Protein AF-A0A2S0JQC7-F1 (afdb_monomer)

Sequence (162 aa):
MQDKDDIQFTLERKSYSVVIWIQVSLSISFITLLIGFLLVRDSYASIAFYAAVLFIVSIIALGLSMSLMRFTHPEFKLPNPTSPTYQQELFDSFDDGEKYMMLKSLYKLYFLIIGALVLLAFGLMYYSAFTGNSQLNSIIGIGTILLFVQTYYSISLKPKRI

Nearest PDB structures (foldseek):
  7jh6-assembly4_D  TM=3.737E-01  e=5.908E+00  synthetic construct
  6h2f-assembly1_J  TM=3.698E-01  e=7.904E+00  Aeromonas hydrophila subsp. hydrophila AL09-71
  7a0g-assembly1_FFF  TM=2.338E-01  e=4.635E+00  Serratia marcescens
  7a0g-assembly1_III  TM=2.180E-01  e=4.007E+00  Serratia marcescens
  6grj-assembly1_B  TM=2.546E-01  e=7.173E+00  Aeromonas hydrophila

Structure (mmCIF, N/CA/C/O backbone):
data_AF-A0A2S0JQC7-F1
#
_entry.id   AF-A0A2S0JQC7-F1
#
loop_
_atom_site.group_PDB
_atom_site.id
_atom_site.type_symbol
_atom_site.label_atom_id
_atom_site.label_alt_id
_atom_site.label_comp_id
_atom_site.label_asym_id
_atom_site.label_entity_id
_atom_site.label_seq_id
_atom_site.pdbx_PDB_ins_code
_atom_site.Cartn_x
_atom_site.Cartn_y
_atom_site.Cartn_z
_atom_site.occupancy
_atom_site.B_iso_or_equiv
_atom_site.auth_seq_id
_atom_site.auth_comp_id
_atom_site.auth_asym_id
_atom_site.auth_atom_id
_atom_site.pdbx_PDB_model_num
ATOM 1 N N . MET A 1 1 ? 25.941 -19.199 -21.559 1.00 50.03 1 MET A N 1
ATOM 2 C CA . MET A 1 1 ? 24.815 -18.287 -21.859 1.00 50.03 1 MET A CA 1
ATOM 3 C C . MET A 1 1 ? 23.646 -18.606 -20.938 1.00 50.03 1 MET A C 1
ATOM 5 O O . MET A 1 1 ? 23.322 -17.746 -20.143 1.00 50.03 1 MET A O 1
ATOM 9 N N . GLN A 1 2 ? 23.194 -19.863 -20.879 1.00 56.69 2 GLN A N 1
ATOM 10 C CA . GLN A 1 2 ? 22.108 -20.333 -19.998 1.00 56.69 2 GLN A CA 1
ATOM 11 C C . GLN A 1 2 ? 22.241 -19.965 -18.498 1.00 56.69 2 GLN A C 1
ATOM 13 O O . GLN A 1 2 ? 21.281 -19.496 -17.906 1.00 56.69 2 GLN A O 1
ATOM 18 N N . ASP A 1 3 ? 23.443 -20.052 -17.909 1.00 61.97 3 ASP A N 1
ATOM 19 C CA . ASP A 1 3 ? 23.666 -19.673 -16.497 1.00 61.97 3 ASP A CA 1
ATOM 20 C C . ASP A 1 3 ? 23.476 -18.172 -16.203 1.00 61.97 3 ASP A C 1
ATOM 22 O O . ASP A 1 3 ? 23.058 -17.801 -15.109 1.00 61.97 3 ASP A O 1
ATOM 26 N N . LYS A 1 4 ? 23.797 -17.279 -17.153 1.00 60.72 4 LYS A N 1
ATOM 27 C CA . LYS A 1 4 ? 23.678 -15.825 -16.930 1.00 60.72 4 LYS A CA 1
ATOM 28 C C . LYS A 1 4 ? 22.220 -15.378 -16.984 1.00 60.72 4 LYS A C 1
ATOM 30 O O . LYS A 1 4 ? 21.810 -14.583 -16.142 1.00 60.72 4 LYS A O 1
ATOM 35 N N . ASP A 1 5 ? 21.458 -15.952 -17.907 1.00 62.75 5 ASP A N 1
ATOM 36 C CA . ASP A 1 5 ? 20.031 -15.675 -18.077 1.00 62.75 5 ASP A CA 1
ATOM 37 C C . ASP A 1 5 ? 19.232 -16.192 -16.866 1.00 62.75 5 ASP A C 1
ATOM 39 O O . ASP A 1 5 ? 18.343 -15.510 -16.354 1.00 62.75 5 ASP A O 1
ATOM 43 N N . ASP A 1 6 ? 19.613 -17.353 -16.317 1.00 67.81 6 ASP A N 1
ATOM 44 C CA . ASP A 1 6 ? 19.016 -17.892 -15.091 1.00 67.81 6 ASP A CA 1
ATOM 45 C C . ASP A 1 6 ? 19.338 -17.041 -13.850 1.00 67.81 6 ASP A C 1
ATOM 47 O O . ASP A 1 6 ? 18.463 -16.795 -13.009 1.00 67.81 6 ASP A O 1
ATOM 51 N N . ILE A 1 7 ? 20.573 -16.544 -13.730 1.00 69.88 7 ILE A N 1
ATOM 52 C CA . ILE A 1 7 ? 20.957 -15.637 -12.639 1.00 69.88 7 ILE A CA 1
ATOM 53 C C . ILE A 1 7 ? 20.173 -14.323 -12.738 1.00 69.88 7 ILE A C 1
ATOM 55 O O . ILE A 1 7 ? 19.602 -13.895 -11.732 1.00 69.88 7 ILE A O 1
ATOM 59 N N . GLN A 1 8 ? 20.076 -13.723 -13.926 1.00 67.50 8 GLN A N 1
ATOM 60 C CA . GLN A 1 8 ? 19.320 -12.488 -14.154 1.00 67.50 8 GLN A CA 1
ATOM 61 C C . GLN A 1 8 ? 17.833 -12.667 -13.805 1.00 67.50 8 GLN A C 1
ATOM 63 O O . GLN A 1 8 ? 17.296 -11.920 -12.982 1.00 67.50 8 GLN A O 1
ATOM 68 N N . PHE A 1 9 ? 17.216 -13.756 -14.267 1.00 67.00 9 PHE A N 1
ATOM 69 C CA . PHE A 1 9 ? 15.830 -14.097 -13.943 1.00 67.00 9 PHE A CA 1
ATOM 70 C C . PHE A 1 9 ? 15.586 -14.255 -12.429 1.00 67.00 9 PHE A C 1
ATOM 72 O O . PHE A 1 9 ? 14.574 -13.798 -11.882 1.00 67.00 9 PHE A O 1
ATOM 79 N N . THR A 1 10 ? 16.503 -14.907 -11.703 1.00 70.94 10 THR A N 1
ATOM 80 C CA . THR A 1 10 ? 16.361 -15.049 -10.242 1.00 70.94 10 THR A CA 1
ATOM 81 C C . THR A 1 10 ? 16.534 -13.725 -9.501 1.00 70.94 10 THR A C 1
ATOM 83 O O . THR A 1 10 ? 15.875 -13.516 -8.473 1.00 70.94 10 THR A O 1
ATOM 86 N N . LEU A 1 11 ? 17.378 -12.831 -10.017 1.00 69.94 11 LEU A N 1
ATOM 87 C CA . LEU A 1 11 ? 17.631 -11.515 -9.445 1.00 69.94 11 LEU A CA 1
ATOM 88 C C . LEU A 1 11 ? 16.414 -10.598 -9.619 1.00 69.94 11 LEU A C 1
ATOM 90 O O . LEU A 1 11 ? 15.936 -10.035 -8.634 1.00 69.94 11 LEU A O 1
ATOM 94 N N . GLU A 1 12 ? 15.830 -10.552 -10.816 1.00 69.06 12 GLU A N 1
ATOM 95 C CA . GLU A 1 12 ? 14.576 -9.840 -11.096 1.00 69.06 12 GLU A CA 1
ATOM 96 C C . GLU A 1 12 ? 13.443 -10.341 -10.200 1.00 69.06 12 GLU A C 1
ATOM 98 O O . GLU A 1 12 ? 12.767 -9.568 -9.513 1.00 69.06 12 GLU A O 1
ATOM 103 N N . ARG A 1 13 ? 13.276 -11.666 -10.113 1.00 72.25 13 ARG A N 1
ATOM 104 C CA . ARG A 1 13 ? 12.250 -12.284 -9.267 1.00 72.25 13 ARG A CA 1
ATOM 105 C C . ARG A 1 13 ? 12.420 -11.910 -7.791 1.00 72.25 13 ARG A C 1
ATOM 107 O O . ARG A 1 13 ? 11.412 -11.753 -7.086 1.00 72.25 13 ARG A O 1
ATOM 114 N N . LYS A 1 14 ? 13.660 -11.788 -7.305 1.00 73.44 14 LYS A N 1
ATOM 115 C CA . LYS A 1 14 ? 13.961 -11.322 -5.943 1.00 73.44 14 LYS A CA 1
ATOM 116 C C . LYS A 1 14 ? 13.652 -9.836 -5.783 1.00 73.44 14 LYS A C 1
ATOM 118 O O . LYS A 1 14 ? 12.959 -9.510 -4.823 1.00 73.44 14 LYS A O 1
ATOM 123 N N . SER A 1 15 ? 14.047 -8.978 -6.722 1.00 72.75 15 SER A N 1
ATOM 124 C CA . SER A 1 15 ? 13.725 -7.542 -6.700 1.00 72.75 15 SER A CA 1
ATOM 125 C C . SER A 1 15 ? 12.218 -7.293 -6.639 1.00 72.75 15 SER A C 1
ATOM 127 O O . SER A 1 15 ? 11.749 -6.611 -5.729 1.00 72.75 15 SER A O 1
ATOM 129 N N . TYR A 1 16 ? 11.431 -7.951 -7.498 1.00 72.75 16 TYR A N 1
ATOM 130 C CA . TYR A 1 16 ? 9.966 -7.878 -7.435 1.00 72.75 16 TYR A CA 1
ATOM 131 C C . TYR A 1 16 ? 9.409 -8.386 -6.096 1.00 72.75 16 TYR A C 1
ATOM 133 O O . TYR A 1 16 ? 8.448 -7.832 -5.570 1.00 72.75 16 TYR A O 1
ATOM 141 N N . SER A 1 17 ? 10.021 -9.416 -5.500 1.00 75.38 17 SER A N 1
ATOM 142 C CA . SER A 1 17 ? 9.601 -9.911 -4.180 1.00 75.38 17 SER A CA 1
ATOM 143 C C . SER A 1 17 ? 9.888 -8.906 -3.066 1.00 75.38 17 SER A C 1
ATOM 145 O O . SER A 1 17 ? 9.047 -8.732 -2.191 1.00 75.38 17 SER A O 1
ATOM 147 N N . VAL A 1 18 ? 11.037 -8.227 -3.100 1.00 78.56 18 VAL A N 1
ATOM 148 C CA . VAL A 1 18 ? 11.379 -7.164 -2.142 1.00 78.56 18 VAL A CA 1
ATOM 149 C C . VAL A 1 18 ? 10.375 -6.016 -2.241 1.00 78.56 18 VAL A C 1
ATOM 151 O O . VAL A 1 18 ? 9.860 -5.578 -1.215 1.00 78.56 18 VAL A O 1
ATOM 154 N N . VAL A 1 19 ? 10.020 -5.594 -3.458 1.00 79.25 19 VAL A N 1
ATOM 155 C CA . VAL A 1 19 ? 8.997 -4.559 -3.679 1.00 79.25 19 VAL A CA 1
ATOM 156 C C . VAL A 1 19 ? 7.641 -4.984 -3.104 1.00 79.25 19 VAL A C 1
ATOM 158 O O . VAL A 1 19 ? 7.010 -4.191 -2.410 1.00 79.25 19 VAL A O 1
ATOM 161 N N . ILE A 1 20 ? 7.219 -6.241 -3.305 1.00 78.50 20 ILE A N 1
ATOM 162 C CA . ILE A 1 20 ? 5.983 -6.779 -2.701 1.00 78.50 20 ILE A CA 1
ATOM 163 C C . ILE A 1 20 ? 6.020 -6.647 -1.172 1.00 78.50 20 ILE A C 1
ATOM 165 O O . ILE A 1 20 ? 5.068 -6.145 -0.579 1.00 78.50 20 ILE A O 1
ATOM 169 N N . TRP A 1 21 ? 7.109 -7.070 -0.525 1.00 80.19 21 TRP A N 1
ATOM 170 C CA . TRP A 1 21 ? 7.226 -7.005 0.935 1.00 80.19 21 TRP A CA 1
ATOM 171 C C . TRP A 1 21 ? 7.237 -5.569 1.468 1.00 80.19 21 TRP A C 1
ATOM 173 O O . TRP A 1 21 ? 6.620 -5.304 2.499 1.00 80.19 21 TRP A O 1
ATOM 183 N N . ILE A 1 22 ? 7.871 -4.636 0.752 1.00 82.06 22 ILE A N 1
ATOM 184 C CA . ILE A 1 22 ? 7.852 -3.207 1.097 1.00 82.06 22 ILE A CA 1
ATOM 185 C C . ILE A 1 22 ? 6.424 -2.649 1.005 1.00 82.06 22 IL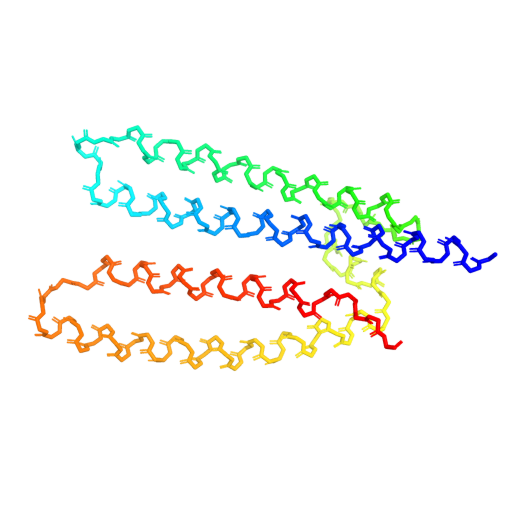E A C 1
ATOM 187 O O . ILE A 1 22 ? 5.978 -1.973 1.929 1.00 82.06 22 ILE A O 1
ATOM 191 N N . GLN A 1 23 ? 5.682 -2.976 -0.056 1.00 78.38 23 GLN A N 1
ATOM 192 C CA . GLN A 1 23 ? 4.292 -2.535 -0.245 1.00 78.38 23 GLN A CA 1
ATOM 193 C C . GLN A 1 23 ? 3.347 -3.107 0.827 1.00 78.38 23 GLN A C 1
ATOM 195 O O . GLN A 1 23 ? 2.504 -2.398 1.386 1.00 78.38 23 GLN A O 1
ATOM 200 N N . VAL A 1 24 ? 3.525 -4.381 1.188 1.00 83.31 24 VAL A N 1
ATOM 201 C CA . VAL A 1 24 ? 2.786 -5.011 2.294 1.00 83.31 24 VAL A CA 1
ATOM 202 C C . VAL A 1 24 ? 3.113 -4.325 3.624 1.00 83.31 24 VAL A C 1
ATOM 204 O O . VAL A 1 24 ? 2.196 -3.971 4.364 1.00 83.31 24 VAL A O 1
ATOM 207 N N . SER A 1 25 ? 4.396 -4.074 3.907 1.00 84.06 25 SE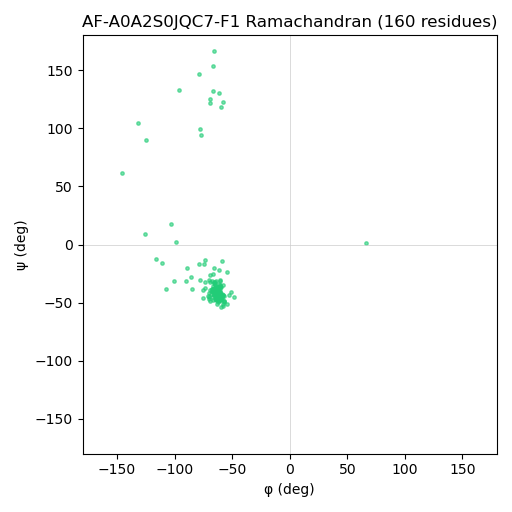R A N 1
ATOM 208 C CA . SER A 1 25 ? 4.836 -3.343 5.105 1.00 84.06 25 SER A CA 1
ATOM 209 C C . SER A 1 25 ? 4.225 -1.942 5.176 1.00 84.06 25 SER A C 1
ATOM 211 O O . SER A 1 25 ? 3.722 -1.539 6.227 1.00 84.06 25 SER A O 1
ATOM 213 N N . LEU A 1 26 ? 4.200 -1.221 4.051 1.00 84.50 26 LEU A N 1
ATOM 214 C CA . LEU A 1 26 ? 3.604 0.109 3.943 1.00 84.50 26 LEU A CA 1
ATOM 215 C C . LEU A 1 26 ? 2.103 0.065 4.254 1.00 84.50 26 LEU A C 1
ATOM 217 O O . LEU A 1 26 ? 1.621 0.846 5.075 1.00 84.50 26 LEU A O 1
ATOM 221 N N . SER A 1 27 ? 1.384 -0.887 3.656 1.00 82.50 27 SER A N 1
ATOM 222 C CA . SER A 1 27 ? -0.053 -1.086 3.872 1.00 82.50 27 SER A CA 1
ATOM 223 C C . SER A 1 27 ? -0.377 -1.400 5.335 1.00 82.50 27 SER A C 1
ATOM 225 O O . SER A 1 27 ? -1.252 -0.770 5.927 1.00 82.50 27 SER A O 1
ATOM 227 N N . ILE A 1 28 ? 0.355 -2.334 5.949 1.00 84.50 28 ILE A N 1
ATOM 228 C CA . ILE A 1 28 ? 0.149 -2.725 7.351 1.00 84.50 28 ILE A CA 1
ATOM 229 C C . ILE A 1 28 ? 0.476 -1.562 8.293 1.00 84.50 28 ILE A C 1
ATOM 231 O O . ILE A 1 28 ? -0.296 -1.287 9.214 1.00 84.50 28 ILE A O 1
ATOM 235 N N . SER A 1 29 ? 1.581 -0.852 8.053 1.00 85.12 29 SER A N 1
ATOM 236 C CA . SER A 1 29 ? 1.988 0.298 8.873 1.00 85.12 29 SER A CA 1
ATOM 237 C C . SER A 1 29 ? 0.956 1.423 8.808 1.00 85.12 29 SER A C 1
ATOM 239 O O . SER A 1 29 ? 0.607 1.997 9.837 1.00 85.12 29 SER A O 1
ATOM 241 N N . PHE A 1 30 ? 0.399 1.684 7.623 1.00 82.81 30 PHE A N 1
ATOM 242 C CA . PHE A 1 30 ? -0.654 2.679 7.430 1.00 82.81 30 PHE A CA 1
ATOM 243 C C . PHE A 1 30 ? -1.938 2.325 8.191 1.00 82.81 30 PHE A C 1
ATOM 245 O O . PHE A 1 30 ? -2.474 3.150 8.929 1.00 82.81 30 PHE A O 1
ATOM 252 N N . ILE A 1 31 ? -2.406 1.080 8.076 1.00 84.38 31 ILE A N 1
ATOM 253 C CA . ILE A 1 31 ? -3.603 0.608 8.791 1.00 84.38 31 ILE A CA 1
ATOM 254 C C . ILE A 1 31 ? -3.382 0.662 10.304 1.00 84.38 31 ILE A C 1
ATOM 256 O O . ILE A 1 31 ? -4.242 1.142 11.041 1.00 84.38 31 ILE A O 1
ATOM 260 N N . THR A 1 32 ? -2.213 0.215 10.765 1.00 84.31 32 THR A N 1
ATOM 261 C CA . THR A 1 32 ? -1.843 0.223 12.187 1.00 84.31 32 THR A CA 1
ATOM 262 C C . THR A 1 32 ? -1.789 1.646 12.736 1.00 84.31 32 THR A C 1
ATOM 264 O O . THR A 1 32 ? -2.225 1.877 13.861 1.00 84.31 32 THR A O 1
ATOM 267 N N . LEU A 1 33 ? -1.329 2.618 11.943 1.00 84.75 33 LEU A N 1
ATOM 268 C CA . LEU A 1 33 ? -1.350 4.031 12.313 1.00 84.75 33 LEU A CA 1
ATOM 269 C C . LEU A 1 33 ? -2.782 4.555 12.471 1.00 84.75 33 LEU A C 1
ATOM 271 O O . LEU A 1 33 ? -3.086 5.179 13.485 1.00 84.75 33 LEU A O 1
ATOM 275 N N . LEU A 1 34 ? -3.668 4.269 11.512 1.00 81.69 34 LEU A N 1
ATOM 276 C CA . LEU A 1 34 ? -5.066 4.711 11.568 1.00 81.69 34 LEU A CA 1
ATOM 277 C C . LEU A 1 34 ? -5.813 4.102 12.761 1.00 81.69 34 LEU A C 1
ATOM 279 O O . LEU A 1 34 ? -6.507 4.813 13.487 1.00 81.69 34 LEU A O 1
ATOM 283 N N . ILE A 1 35 ? -5.642 2.798 12.995 1.00 82.19 35 ILE A N 1
ATOM 284 C CA . ILE A 1 35 ? -6.258 2.097 14.130 1.00 82.19 35 ILE A CA 1
ATOM 285 C C . ILE A 1 35 ? -5.651 2.577 15.453 1.00 82.19 35 ILE A C 1
ATOM 287 O O . ILE A 1 35 ? -6.385 2.860 16.399 1.00 82.19 35 ILE A O 1
ATOM 291 N N . GLY A 1 36 ? -4.323 2.706 15.521 1.00 80.62 36 GLY A N 1
ATOM 292 C CA . GLY A 1 36 ? -3.606 3.164 16.710 1.00 80.62 36 GLY A CA 1
ATOM 293 C C . GLY A 1 36 ? -4.008 4.578 17.124 1.00 80.62 36 GLY A C 1
ATOM 294 O O . GLY A 1 36 ? -4.212 4.834 18.310 1.00 80.62 36 GLY A O 1
ATOM 295 N N . PHE A 1 37 ? -4.201 5.474 16.153 1.00 78.69 37 PHE A N 1
ATOM 296 C CA . PHE A 1 37 ? -4.669 6.836 16.404 1.00 78.69 37 PHE A CA 1
ATOM 297 C C . PHE A 1 37 ? -6.140 6.892 16.842 1.00 78.69 37 PHE A C 1
ATOM 299 O O . PHE A 1 37 ? -6.514 7.777 17.606 1.00 78.69 37 PHE A O 1
ATOM 306 N N . LEU A 1 38 ? -6.978 5.957 16.385 1.00 78.31 38 LEU A N 1
ATOM 307 C CA . LEU A 1 38 ? -8.408 5.956 16.702 1.00 78.31 38 LEU A CA 1
ATOM 308 C C . LEU A 1 38 ? -8.731 5.267 18.036 1.00 78.31 38 LEU A C 1
ATOM 310 O O . LEU A 1 38 ? -9.598 5.741 18.762 1.00 78.31 38 LEU A O 1
ATOM 314 N N . LEU A 1 39 ? -8.047 4.166 18.368 1.00 77.81 39 LEU A N 1
ATOM 315 C CA . LEU A 1 39 ? -8.351 3.358 19.558 1.00 77.81 39 LEU A CA 1
ATOM 316 C C . LEU A 1 39 ? -7.432 3.617 20.748 1.00 77.81 39 LEU A C 1
ATOM 318 O O . LEU A 1 39 ? -7.851 3.436 21.887 1.00 77.81 39 LEU A O 1
ATOM 322 N N . VAL A 1 40 ? -6.170 3.972 20.502 1.00 77.31 40 VAL A N 1
ATOM 323 C CA . VAL A 1 40 ? -5.117 3.859 21.525 1.00 77.31 40 VAL A CA 1
ATOM 324 C C . VAL A 1 40 ? -4.377 5.174 21.765 1.00 77.31 40 VAL A C 1
ATOM 326 O O . VAL A 1 40 ? -3.400 5.206 22.512 1.00 77.31 40 VAL A O 1
ATOM 329 N N . ARG A 1 41 ? -4.867 6.280 21.192 1.00 74.00 41 ARG A N 1
ATOM 330 C CA . ARG A 1 41 ? -4.276 7.618 21.347 1.00 74.00 41 ARG A CA 1
ATOM 331 C C . ARG A 1 41 ? -4.076 8.005 22.809 1.00 74.00 41 ARG A C 1
ATOM 333 O O . ARG A 1 41 ? -3.022 8.525 23.151 1.00 74.00 41 ARG A O 1
ATOM 340 N N . ASP A 1 42 ? -5.067 7.734 23.654 1.00 72.12 42 ASP A N 1
ATOM 341 C CA . ASP A 1 42 ? -5.077 8.239 25.029 1.00 72.12 42 ASP A CA 1
ATOM 342 C C . ASP A 1 42 ? -4.377 7.285 26.021 1.00 72.12 42 ASP A C 1
ATOM 344 O O . ASP A 1 42 ? -3.941 7.720 27.082 1.00 72.12 42 ASP A O 1
ATOM 348 N N . SER A 1 43 ? -4.215 5.997 25.680 1.00 75.25 43 SER A N 1
ATOM 349 C CA . SER A 1 43 ? -3.618 4.984 26.575 1.00 75.25 43 SER A CA 1
ATOM 350 C C . SER A 1 43 ? -2.212 4.535 26.165 1.00 75.25 43 SER A C 1
ATOM 352 O O . SER A 1 43 ? -1.364 4.329 27.028 1.00 75.25 43 SER A O 1
ATOM 354 N N . TYR A 1 44 ? -1.938 4.393 24.864 1.00 78.19 44 TYR A N 1
ATOM 355 C CA . TYR A 1 44 ? -0.646 3.926 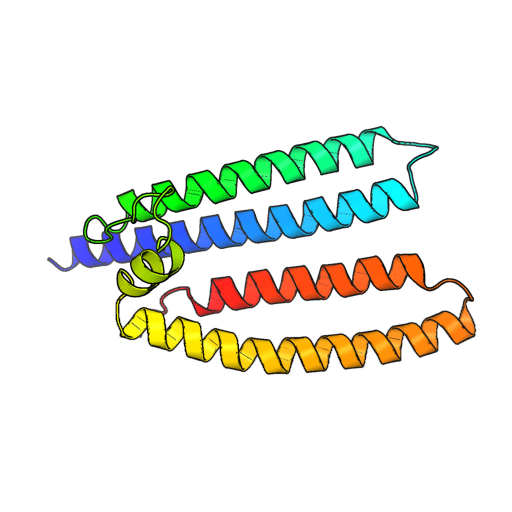24.340 1.00 78.19 44 TYR A CA 1
ATOM 356 C C . TYR A 1 44 ? -0.304 4.618 23.011 1.00 78.19 44 TYR A C 1
ATOM 358 O O . TYR A 1 44 ? -0.112 3.975 21.975 1.00 78.19 44 TYR A O 1
ATOM 366 N N . ALA A 1 45 ? -0.174 5.949 23.050 1.00 78.94 45 ALA A N 1
ATOM 367 C CA . ALA A 1 45 ? 0.216 6.773 21.899 1.00 78.94 45 ALA A CA 1
ATOM 368 C C . ALA A 1 45 ? 1.535 6.327 21.231 1.00 78.94 45 ALA A C 1
ATOM 370 O O . ALA A 1 45 ? 1.751 6.573 20.043 1.00 78.94 45 ALA A O 1
ATOM 371 N N . SER A 1 46 ? 2.407 5.634 21.973 1.00 82.25 46 SER A N 1
ATOM 372 C CA . SER A 1 46 ? 3.658 5.067 21.462 1.00 82.25 46 SER A CA 1
ATOM 373 C C . SER A 1 46 ? 3.439 4.097 20.296 1.00 82.25 46 SER A C 1
ATOM 375 O O . SER A 1 46 ? 4.231 4.102 19.359 1.00 82.25 46 SER A O 1
ATOM 377 N N . ILE A 1 47 ? 2.343 3.328 20.282 1.00 81.94 47 ILE A N 1
ATOM 378 C CA . ILE A 1 47 ? 2.027 2.389 19.191 1.00 81.94 47 ILE A CA 1
ATOM 379 C C . ILE A 1 47 ? 1.781 3.144 17.879 1.00 81.94 47 ILE A C 1
ATOM 381 O O . ILE A 1 47 ? 2.334 2.780 16.840 1.00 81.94 47 ILE A O 1
ATOM 385 N N . ALA A 1 48 ? 1.000 4.227 17.930 1.00 81.75 48 ALA A N 1
ATOM 386 C CA . ALA A 1 48 ? 0.746 5.071 16.765 1.00 81.75 48 ALA A CA 1
ATOM 387 C C . ALA A 1 48 ? 2.038 5.745 16.269 1.00 81.75 48 ALA A C 1
ATOM 389 O O . ALA A 1 48 ? 2.264 5.838 15.063 1.00 81.75 48 ALA A O 1
ATOM 390 N N . PHE A 1 49 ? 2.918 6.149 17.191 1.00 84.75 49 PHE A N 1
ATOM 391 C CA . PHE A 1 49 ? 4.224 6.713 16.852 1.00 84.75 49 PHE A CA 1
ATOM 392 C C . PHE A 1 49 ? 5.137 5.696 16.148 1.00 84.75 49 PHE A C 1
ATOM 394 O O . PHE A 1 49 ? 5.693 6.003 15.094 1.00 84.75 49 PHE A O 1
ATOM 401 N N . TYR A 1 50 ? 5.254 4.465 16.659 1.00 87.62 50 TYR A N 1
ATOM 402 C CA . TYR A 1 50 ? 6.047 3.422 15.998 1.00 87.62 50 TYR A CA 1
ATOM 403 C C . TYR A 1 50 ? 5.492 3.063 14.615 1.00 87.62 50 TYR A C 1
ATOM 405 O O . TYR A 1 50 ? 6.267 2.899 13.672 1.00 87.62 50 TYR A O 1
ATOM 413 N N . ALA A 1 51 ? 4.165 3.006 14.466 1.00 85.62 51 ALA A N 1
ATOM 414 C CA . ALA A 1 51 ? 3.526 2.791 13.169 1.00 85.62 51 ALA A CA 1
ATOM 415 C C . ALA A 1 51 ? 3.817 3.937 12.182 1.00 85.62 51 ALA A C 1
ATOM 417 O O . ALA A 1 51 ? 4.079 3.679 11.007 1.00 85.62 51 ALA A O 1
ATOM 418 N N . ALA A 1 52 ? 3.851 5.190 12.654 1.00 85.62 52 ALA A N 1
ATOM 419 C CA . ALA A 1 52 ? 4.225 6.347 11.837 1.00 85.62 52 ALA A CA 1
ATOM 420 C C . ALA A 1 52 ? 5.673 6.258 11.348 1.00 85.62 52 ALA A C 1
ATOM 422 O O . ALA A 1 52 ? 5.945 6.464 10.164 1.00 85.62 52 ALA A O 1
ATOM 423 N N . VAL A 1 53 ? 6.598 5.897 12.239 1.00 89.81 53 VAL A N 1
ATOM 424 C CA . VAL A 1 53 ? 8.009 5.704 11.883 1.00 89.81 53 VAL A CA 1
ATOM 425 C C . VAL A 1 53 ? 8.155 4.579 10.855 1.00 89.81 53 VAL A C 1
ATOM 427 O O . VAL A 1 53 ? 8.799 4.780 9.828 1.00 89.81 53 VAL A O 1
ATOM 430 N N . LEU A 1 54 ? 7.513 3.425 11.071 1.00 87.00 54 LEU A N 1
ATOM 431 C CA . LEU A 1 54 ? 7.540 2.302 10.124 1.00 87.00 54 LEU A CA 1
ATOM 432 C C . LEU A 1 54 ? 6.950 2.665 8.758 1.00 87.00 54 LEU A C 1
ATOM 434 O O . LEU A 1 54 ? 7.470 2.235 7.724 1.00 87.00 54 LEU A O 1
ATOM 438 N N . PHE A 1 55 ? 5.902 3.487 8.736 1.00 84.81 55 PHE A N 1
ATOM 439 C CA . PHE A 1 55 ? 5.315 3.987 7.499 1.00 84.81 55 PHE A CA 1
ATOM 440 C C . PHE A 1 55 ? 6.303 4.871 6.722 1.00 84.81 55 PHE A C 1
ATOM 442 O O . PHE A 1 55 ? 6.526 4.637 5.534 1.00 84.81 55 PHE A O 1
ATOM 449 N N . ILE A 1 56 ? 6.972 5.814 7.396 1.00 87.19 56 ILE A N 1
ATOM 450 C CA . ILE A 1 56 ? 7.999 6.673 6.780 1.00 87.19 56 ILE A CA 1
ATOM 451 C C . ILE A 1 56 ? 9.172 5.835 6.256 1.00 87.19 56 ILE A C 1
ATOM 453 O O . ILE A 1 56 ? 9.602 6.020 5.117 1.00 87.19 56 ILE A O 1
ATOM 457 N N . VAL A 1 57 ? 9.662 4.875 7.046 1.00 88.06 57 VAL A N 1
ATOM 458 C CA . VAL A 1 57 ? 10.741 3.969 6.616 1.00 88.06 57 VAL A CA 1
ATOM 459 C C . VAL A 1 57 ? 10.318 3.156 5.392 1.00 88.06 57 VAL A C 1
ATOM 461 O O . VAL A 1 57 ? 11.107 3.009 4.461 1.00 88.06 57 VAL A O 1
ATOM 464 N N . SER A 1 58 ? 9.071 2.679 5.345 1.00 84.62 58 SER A N 1
ATOM 465 C CA . SER A 1 58 ? 8.550 1.926 4.198 1.00 84.62 58 SER A CA 1
ATOM 466 C C . SER A 1 58 ? 8.473 2.787 2.929 1.00 84.62 58 SER A C 1
ATOM 468 O O . SER A 1 58 ? 8.802 2.300 1.849 1.00 84.62 58 SER A O 1
ATOM 470 N N . ILE A 1 59 ? 8.121 4.074 3.043 1.00 81.81 59 ILE A N 1
ATOM 471 C CA . ILE A 1 59 ? 8.153 5.022 1.913 1.00 81.81 59 ILE A CA 1
ATOM 472 C C . ILE A 1 59 ? 9.585 5.211 1.399 1.00 81.81 59 ILE A C 1
ATOM 474 O O . ILE A 1 59 ? 9.826 5.138 0.192 1.00 81.81 59 ILE A O 1
ATOM 478 N N . ILE A 1 60 ? 10.549 5.413 2.301 1.00 84.56 60 ILE A N 1
ATOM 479 C CA . ILE A 1 60 ? 11.963 5.569 1.930 1.00 84.56 60 ILE A CA 1
ATOM 480 C C . ILE A 1 60 ? 12.481 4.291 1.252 1.00 84.56 60 ILE A C 1
ATOM 482 O O . ILE A 1 60 ? 13.136 4.360 0.210 1.00 84.56 60 ILE A O 1
ATOM 486 N N . ALA A 1 61 ? 12.144 3.119 1.799 1.00 80.69 61 ALA A N 1
ATOM 487 C CA . ALA A 1 61 ? 12.499 1.823 1.226 1.00 80.69 61 ALA A CA 1
ATOM 488 C C . ALA A 1 61 ? 11.913 1.632 -0.182 1.00 80.69 61 ALA A C 1
ATOM 490 O O . ALA A 1 61 ? 12.586 1.094 -1.063 1.00 80.69 61 ALA A O 1
ATOM 491 N N . LEU A 1 62 ? 10.693 2.117 -0.423 1.00 79.31 62 LEU A N 1
ATOM 492 C CA . LEU A 1 62 ? 10.066 2.074 -1.741 1.00 79.31 62 LEU A CA 1
ATOM 493 C C . LEU A 1 62 ? 10.820 2.949 -2.753 1.00 79.31 62 LEU A C 1
ATOM 495 O O . LEU A 1 62 ? 11.099 2.488 -3.860 1.00 79.31 62 LEU A O 1
ATOM 499 N N . GLY A 1 63 ? 11.246 4.152 -2.359 1.00 75.06 63 GLY A N 1
ATOM 500 C CA . GLY A 1 63 ? 12.113 4.997 -3.189 1.00 75.06 63 GLY A CA 1
ATOM 501 C C . GLY A 1 63 ? 13.456 4.331 -3.520 1.00 75.06 63 GLY A C 1
ATOM 502 O O . GLY A 1 63 ? 13.885 4.323 -4.673 1.00 75.06 63 GLY A O 1
ATOM 503 N N . LEU A 1 64 ? 14.088 3.688 -2.533 1.00 75.62 64 LEU A N 1
ATOM 504 C CA . LEU A 1 64 ? 15.331 2.929 -2.726 1.00 75.62 64 LEU A CA 1
ATOM 505 C C . LEU A 1 64 ? 15.144 1.725 -3.660 1.00 75.62 64 LEU A C 1
ATOM 507 O O . LEU A 1 64 ? 16.030 1.438 -4.465 1.00 75.62 64 LEU A O 1
ATOM 511 N N . SER A 1 65 ? 13.992 1.050 -3.604 1.00 70.31 65 SER A N 1
ATOM 512 C CA . SER A 1 65 ? 13.697 -0.114 -4.450 1.00 70.31 65 SER A CA 1
ATOM 513 C C . SER A 1 65 ? 13.711 0.207 -5.950 1.00 70.31 65 SER A C 1
ATOM 515 O O . SER A 1 65 ? 14.138 -0.621 -6.754 1.00 70.31 65 SER A O 1
ATOM 517 N N . MET A 1 66 ? 13.359 1.441 -6.324 1.00 65.38 66 MET A N 1
ATOM 518 C CA . MET A 1 66 ? 13.452 1.924 -7.706 1.00 65.38 66 MET A CA 1
ATOM 519 C C . MET A 1 66 ? 14.914 1.990 -8.183 1.00 65.38 66 MET A C 1
ATOM 521 O O . MET A 1 66 ? 15.216 1.692 -9.335 1.00 65.38 66 MET A O 1
ATOM 525 N N . SER A 1 67 ? 15.845 2.279 -7.269 1.00 63.81 67 SER A N 1
ATOM 526 C CA . SER A 1 67 ? 17.287 2.249 -7.535 1.00 63.81 67 SER A CA 1
ATOM 527 C C . SER A 1 67 ? 17.833 0.817 -7.652 1.00 63.81 67 SER A C 1
ATOM 529 O O . SER A 1 67 ? 18.732 0.568 -8.453 1.00 63.81 67 SER A O 1
ATOM 531 N N . LEU A 1 68 ? 17.262 -0.156 -6.922 1.00 61.41 68 LEU A N 1
ATOM 532 C CA . LEU A 1 68 ? 17.595 -1.580 -7.102 1.00 61.41 68 LEU A CA 1
ATOM 533 C C . LEU A 1 68 ? 17.181 -2.097 -8.486 1.00 61.41 68 LEU A C 1
ATOM 535 O O . LEU A 1 68 ? 17.900 -2.906 -9.070 1.00 61.41 68 LEU A O 1
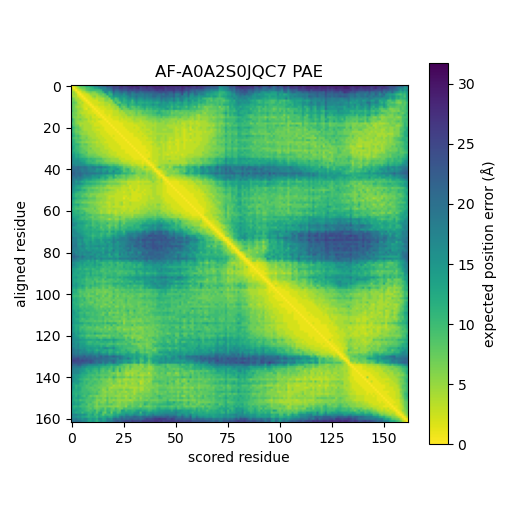ATOM 539 N N . MET A 1 69 ? 16.065 -1.606 -9.031 1.00 61.16 69 MET A N 1
ATOM 540 C CA . MET A 1 69 ? 15.592 -1.986 -10.366 1.00 61.16 69 MET A CA 1
ATOM 541 C C . MET A 1 69 ? 16.616 -1.621 -11.460 1.00 61.16 69 MET A C 1
ATOM 543 O O . MET A 1 69 ? 16.834 -2.405 -12.383 1.00 61.16 69 MET A O 1
ATOM 547 N N . ARG A 1 70 ? 17.338 -0.502 -11.282 1.00 59.06 70 ARG A N 1
ATOM 548 C CA . ARG A 1 70 ? 18.449 -0.056 -12.147 1.00 59.06 70 ARG A CA 1
ATOM 549 C C . ARG A 1 70 ? 19.647 -1.009 -12.146 1.00 59.06 70 ARG A C 1
ATOM 551 O O . ARG A 1 70 ? 20.367 -1.093 -13.133 1.00 59.06 70 ARG A O 1
ATOM 558 N N . PHE A 1 71 ? 19.889 -1.695 -11.029 1.00 58.41 71 PHE A N 1
ATOM 559 C CA . PHE A 1 71 ? 20.974 -2.672 -10.911 1.00 58.41 71 PHE A CA 1
ATOM 560 C C . PHE A 1 71 ? 20.625 -4.010 -11.565 1.00 58.41 71 PHE A C 1
ATOM 562 O O . PHE A 1 71 ? 21.521 -4.701 -12.040 1.00 58.41 71 PHE A O 1
ATOM 569 N N . THR A 1 72 ? 19.343 -4.381 -11.576 1.00 56.28 72 THR A N 1
ATOM 570 C CA . THR A 1 72 ? 18.883 -5.643 -12.170 1.00 56.28 72 THR A CA 1
ATOM 571 C C . THR A 1 72 ? 18.622 -5.559 -13.670 1.00 56.28 72 THR A C 1
ATOM 573 O O . THR A 1 72 ? 18.795 -6.565 -14.341 1.00 56.28 72 THR A O 1
ATOM 576 N N . HIS A 1 73 ? 18.273 -4.378 -14.187 1.00 54.44 73 HIS A N 1
ATOM 577 C CA . HIS A 1 73 ? 18.114 -4.120 -15.618 1.00 54.44 73 HIS A CA 1
ATOM 578 C C . HIS A 1 73 ? 18.996 -2.935 -16.032 1.00 54.44 73 HIS A C 1
ATOM 580 O O . HIS A 1 73 ? 18.554 -1.785 -15.966 1.00 54.44 73 HIS A O 1
ATOM 586 N N . PRO A 1 74 ? 20.253 -3.172 -16.443 1.00 56.12 74 PRO A N 1
ATOM 587 C CA . PRO A 1 74 ? 21.144 -2.101 -16.886 1.00 56.12 74 PRO A CA 1
ATOM 588 C C . PRO A 1 74 ? 20.666 -1.427 -18.185 1.00 56.12 74 PRO A C 1
ATOM 590 O O . PRO A 1 74 ? 21.048 -0.285 -18.446 1.00 56.12 74 PRO A O 1
ATOM 593 N N . GLU A 1 75 ? 19.809 -2.088 -18.975 1.00 56.09 75 GLU A N 1
ATOM 594 C CA . GLU A 1 75 ? 19.125 -1.484 -20.130 1.00 56.09 75 GLU A CA 1
ATOM 595 C C . GLU A 1 75 ? 17.976 -0.529 -19.753 1.00 56.09 75 GLU A C 1
ATOM 597 O O . GLU A 1 75 ? 17.580 0.304 -20.573 1.00 56.09 75 GLU A O 1
ATOM 602 N N . PHE A 1 76 ? 17.480 -0.580 -18.511 1.00 60.16 76 PHE A N 1
ATOM 603 C CA . PHE A 1 76 ? 16.375 0.256 -18.047 1.00 60.16 76 PHE A CA 1
ATOM 604 C C . PHE A 1 76 ? 16.863 1.679 -17.741 1.00 60.16 76 PHE A C 1
ATOM 606 O O . PHE A 1 76 ? 17.442 1.977 -16.688 1.00 60.16 76 PHE A O 1
ATOM 613 N N . LYS A 1 77 ? 16.639 2.594 -18.689 1.00 61.91 77 LYS A N 1
ATOM 614 C CA . LYS A 1 77 ? 16.960 4.015 -18.526 1.00 61.91 77 LYS A CA 1
ATOM 615 C C . LYS A 1 77 ? 15.901 4.686 -17.657 1.00 61.91 77 LYS A C 1
ATOM 617 O O . LYS A 1 77 ? 14.892 5.153 -18.167 1.00 61.91 77 LYS A O 1
ATOM 622 N N . LEU A 1 78 ? 16.160 4.765 -16.351 1.00 61.53 78 LEU A N 1
ATOM 623 C CA . LEU A 1 78 ? 15.361 5.602 -15.457 1.00 61.53 78 LEU A CA 1
ATOM 624 C C . LEU A 1 78 ? 15.401 7.059 -15.955 1.00 61.53 78 LEU A C 1
ATOM 626 O O . LEU A 1 78 ? 16.499 7.619 -16.073 1.00 61.53 78 LEU A O 1
ATOM 630 N N . PRO A 1 79 ? 14.245 7.673 -16.244 1.00 60.81 79 PRO A N 1
ATOM 631 C CA . PRO A 1 79 ? 14.187 9.071 -16.638 1.00 60.81 79 PRO A CA 1
ATOM 632 C C . PRO A 1 79 ? 14.605 9.995 -15.500 1.00 60.81 79 PRO A C 1
ATOM 634 O O . PRO A 1 79 ? 14.721 9.596 -14.339 1.00 60.81 79 PRO A O 1
ATOM 637 N N . ASN A 1 80 ? 14.860 11.257 -15.830 1.00 67.06 80 ASN A N 1
ATOM 638 C CA . ASN A 1 80 ? 15.274 12.229 -14.829 1.00 67.06 80 ASN A CA 1
ATOM 639 C C . ASN A 1 80 ? 14.095 12.529 -13.881 1.00 67.06 80 ASN A C 1
ATOM 641 O O . ASN A 1 80 ? 13.067 12.993 -14.373 1.00 67.06 80 ASN A O 1
ATOM 645 N N . PRO A 1 81 ? 14.210 12.324 -12.553 1.00 64.81 81 PRO A N 1
ATOM 646 C CA . PRO A 1 81 ? 13.114 12.533 -11.597 1.00 64.81 81 PRO A CA 1
ATOM 647 C C . PRO A 1 81 ? 12.538 13.958 -11.567 1.00 64.81 81 PRO A C 1
ATOM 649 O O . PRO A 1 81 ? 11.464 14.163 -11.008 1.00 64.81 81 PRO A O 1
ATOM 652 N N . THR A 1 82 ? 13.219 14.941 -12.161 1.00 70.69 82 THR A N 1
ATOM 653 C CA . THR A 1 82 ? 12.728 16.320 -12.328 1.00 70.69 82 THR A CA 1
ATOM 654 C C . THR A 1 82 ? 12.134 16.613 -13.711 1.00 70.69 82 THR A C 1
ATOM 656 O O . THR A 1 82 ? 11.725 17.747 -13.960 1.00 70.69 82 THR A O 1
ATOM 659 N N . SER A 1 83 ? 12.070 15.629 -14.616 1.00 69.75 83 SER A N 1
ATOM 660 C CA . SER A 1 83 ? 11.450 15.802 -15.933 1.00 69.75 83 SER A CA 1
ATOM 661 C C . SER A 1 83 ? 9.935 16.018 -15.788 1.00 69.75 83 SER A C 1
ATOM 663 O O . SER A 1 83 ? 9.274 15.235 -15.100 1.00 69.75 83 SER A O 1
ATOM 665 N N . PRO A 1 84 ? 9.340 17.023 -16.459 1.00 71.06 84 PRO A N 1
ATOM 666 C CA . PRO A 1 84 ? 7.885 17.191 -16.490 1.00 71.06 84 PRO A CA 1
ATOM 667 C C . PRO A 1 84 ? 7.169 15.991 -17.135 1.00 71.06 84 PRO A C 1
ATOM 669 O O . PRO A 1 84 ? 5.997 15.754 -16.854 1.00 71.06 84 PRO A O 1
ATOM 672 N N . THR A 1 85 ? 7.879 15.204 -17.950 1.00 76.94 85 THR A N 1
ATOM 673 C CA . THR A 1 85 ? 7.400 13.983 -18.614 1.00 76.94 85 THR A CA 1
ATOM 674 C C . THR A 1 85 ? 7.900 12.697 -17.950 1.00 76.94 85 THR A C 1
ATOM 676 O O . THR A 1 85 ? 7.786 11.625 -18.539 1.00 76.94 85 THR A O 1
ATOM 679 N N . TYR A 1 86 ? 8.387 12.760 -16.701 1.00 70.19 86 TYR A N 1
ATOM 680 C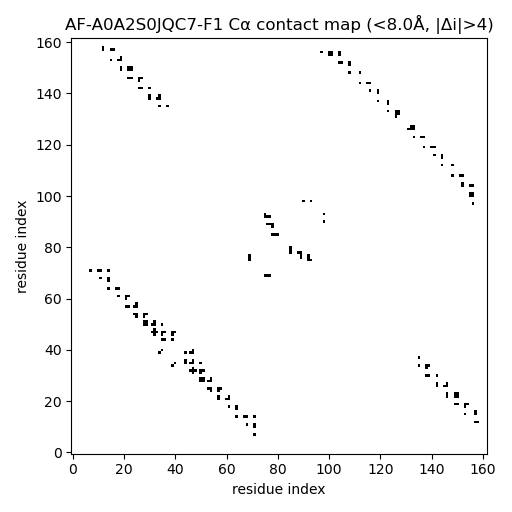 CA . TYR A 1 86 ? 8.967 11.617 -15.977 1.00 70.19 86 TYR A CA 1
ATOM 681 C C . TYR A 1 86 ? 8.104 10.349 -16.023 1.00 70.19 86 TYR A C 1
ATOM 683 O O . TYR A 1 86 ? 8.614 9.266 -16.284 1.00 70.19 86 TYR A O 1
ATOM 691 N N . GLN A 1 87 ? 6.790 10.469 -15.804 1.00 69.50 87 GLN A N 1
ATOM 692 C CA . GLN A 1 87 ? 5.889 9.310 -15.813 1.00 69.50 87 GLN A CA 1
ATOM 693 C C . GLN A 1 87 ? 5.761 8.667 -17.197 1.00 69.50 87 GLN A C 1
ATOM 695 O O . GLN A 1 87 ? 5.650 7.448 -17.290 1.00 69.50 87 GLN A O 1
ATOM 700 N N . GLN A 1 88 ? 5.783 9.475 -18.258 1.00 71.81 88 GLN A N 1
ATOM 701 C CA . GLN A 1 88 ? 5.676 8.995 -19.631 1.00 71.81 88 GLN A CA 1
ATOM 702 C C . GLN A 1 88 ? 6.989 8.362 -20.084 1.00 71.81 88 GLN A C 1
ATOM 704 O O . GLN A 1 88 ? 6.981 7.238 -20.565 1.00 71.81 88 GLN A O 1
ATOM 709 N N . GLU A 1 89 ? 8.120 9.016 -19.819 1.00 70.75 89 GLU A N 1
ATOM 710 C CA . GLU A 1 89 ? 9.443 8.457 -20.110 1.00 70.75 89 GLU A CA 1
ATOM 711 C C . GLU A 1 89 ? 9.696 7.153 -19.333 1.00 70.75 89 GLU A C 1
ATOM 713 O O . GLU A 1 89 ? 10.332 6.237 -19.850 1.00 70.75 89 GLU A O 1
ATOM 718 N N . LEU A 1 90 ? 9.164 7.047 -18.107 1.00 72.44 90 LEU A N 1
ATOM 719 C CA . LEU A 1 90 ? 9.289 5.850 -17.273 1.00 72.44 90 LEU A CA 1
ATOM 720 C C . LEU A 1 90 ? 8.403 4.730 -17.806 1.00 72.44 90 LEU A C 1
ATOM 722 O O . LEU A 1 90 ? 8.785 3.568 -17.762 1.00 72.44 90 LEU A O 1
ATOM 726 N N . PHE A 1 91 ? 7.211 5.067 -18.298 1.00 72.69 91 PHE A N 1
ATOM 727 C CA . PHE A 1 91 ? 6.352 4.095 -18.955 1.00 72.69 91 PHE A CA 1
ATOM 728 C C . PHE A 1 91 ? 6.992 3.599 -20.255 1.00 72.69 91 PHE A C 1
ATOM 730 O O . PHE A 1 91 ? 7.015 2.398 -20.510 1.00 72.69 91 PHE A O 1
ATOM 737 N N . ASP A 1 92 ? 7.567 4.506 -21.040 1.00 76.44 92 ASP A N 1
ATOM 738 C CA . ASP A 1 92 ? 8.186 4.199 -22.325 1.00 76.44 92 ASP A CA 1
ATOM 739 C C . ASP A 1 92 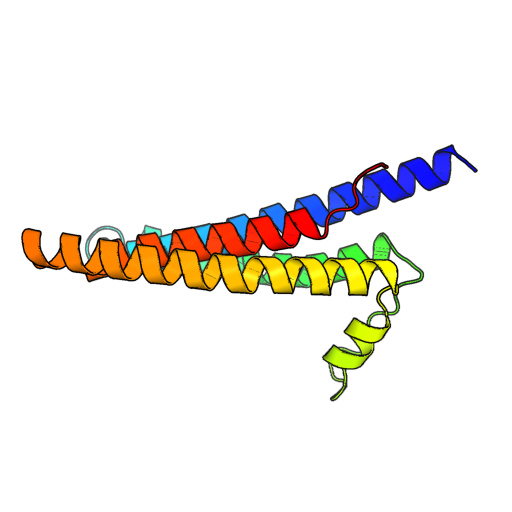? 9.445 3.335 -22.192 1.00 76.44 92 ASP A C 1
ATOM 741 O O . ASP A 1 92 ? 9.735 2.577 -23.118 1.00 76.44 92 ASP A O 1
ATOM 745 N N . SER A 1 93 ? 10.132 3.373 -21.042 1.00 71.75 93 SER A N 1
ATOM 746 C CA . SER A 1 93 ? 11.291 2.517 -20.759 1.00 71.75 93 SER A CA 1
ATOM 747 C C . SER A 1 93 ? 10.956 1.049 -20.469 1.00 71.75 93 SER A C 1
ATOM 749 O O . SER A 1 93 ? 11.874 0.232 -20.465 1.00 71.75 93 SER A O 1
ATOM 751 N N . PHE A 1 94 ? 9.686 0.699 -20.224 1.00 71.69 94 PHE A N 1
ATOM 752 C CA . PHE A 1 94 ? 9.257 -0.702 -20.094 1.00 71.69 94 PHE A CA 1
ATOM 753 C C . PHE A 1 94 ? 9.103 -1.366 -21.467 1.00 71.69 94 PHE A C 1
ATOM 755 O O . PHE A 1 94 ? 8.667 -0.729 -22.432 1.00 71.69 94 PHE A O 1
ATOM 762 N N . ASP A 1 95 ? 9.399 -2.664 -21.535 1.00 77.06 95 ASP A N 1
ATOM 763 C CA . ASP A 1 95 ? 9.171 -3.460 -22.744 1.00 77.06 95 ASP A CA 1
ATOM 764 C C . ASP A 1 95 ? 7.663 -3.596 -23.041 1.00 77.06 95 ASP A C 1
ATOM 766 O O . ASP A 1 95 ? 6.819 -3.554 -22.138 1.00 77.06 95 ASP A O 1
ATOM 770 N N . ASP A 1 96 ? 7.296 -3.794 -24.307 1.00 75.81 96 ASP A N 1
ATOM 771 C CA . ASP A 1 96 ? 5.903 -3.930 -24.748 1.00 75.81 96 ASP A CA 1
ATOM 772 C C . ASP A 1 96 ? 5.207 -5.127 -24.077 1.00 75.81 96 ASP A C 1
ATOM 774 O O . ASP A 1 96 ? 4.012 -5.067 -23.759 1.00 75.81 96 ASP A O 1
ATOM 778 N N . GLY A 1 97 ? 5.959 -6.191 -23.770 1.00 74.81 97 GLY A N 1
ATOM 779 C CA . GLY A 1 97 ? 5.477 -7.313 -22.962 1.00 74.81 97 GLY A CA 1
ATOM 780 C C . GLY A 1 97 ? 5.128 -6.914 -21.522 1.00 74.81 97 GLY A C 1
ATOM 781 O O . GLY A 1 97 ? 4.074 -7.303 -21.003 1.00 74.81 97 GLY A O 1
ATOM 782 N N . GLU A 1 98 ? 5.964 -6.095 -20.882 1.00 73.44 98 GLU A N 1
ATOM 783 C CA . GLU A 1 98 ? 5.742 -5.595 -19.519 1.00 73.44 98 GLU A CA 1
ATOM 784 C C . GLU A 1 98 ? 4.580 -4.596 -19.472 1.00 73.44 98 GLU A C 1
ATOM 786 O O . GLU A 1 98 ? 3.709 -4.707 -18.603 1.00 73.44 98 GLU A O 1
ATOM 791 N N . LYS A 1 99 ? 4.488 -3.692 -20.457 1.00 79.38 99 LYS A N 1
ATOM 792 C CA . LYS A 1 99 ? 3.354 -2.766 -20.630 1.00 79.38 99 LYS A CA 1
ATOM 793 C C . LYS A 1 99 ? 2.035 -3.518 -20.791 1.00 79.38 99 LYS A C 1
ATOM 795 O O . LYS A 1 99 ? 1.043 -3.181 -20.136 1.00 79.38 99 LYS A O 1
ATOM 800 N N . TYR A 1 100 ? 2.012 -4.571 -21.611 1.00 81.12 100 TYR A N 1
ATOM 801 C CA . TYR A 1 100 ? 0.826 -5.415 -21.775 1.00 81.12 100 TYR A CA 1
ATOM 802 C C . TYR A 1 100 ? 0.422 -6.089 -20.455 1.00 81.12 100 TYR A C 1
ATOM 804 O O . TYR A 1 100 ? -0.760 -6.097 -20.089 1.00 81.12 100 TYR A O 1
ATOM 812 N N . MET A 1 101 ? 1.391 -6.618 -19.704 1.00 78.44 101 MET A N 1
ATOM 813 C CA . MET A 1 101 ? 1.145 -7.242 -18.401 1.00 78.44 101 MET A CA 1
ATOM 814 C C . MET A 1 101 ? 0.646 -6.236 -17.358 1.00 78.44 101 MET A C 1
ATOM 816 O O . MET A 1 101 ? -0.303 -6.548 -16.628 1.00 78.44 101 MET A O 1
ATOM 820 N N . MET A 1 102 ? 1.209 -5.025 -17.324 1.00 80.50 102 MET A N 1
ATOM 821 C CA . MET A 1 102 ? 0.731 -3.915 -16.494 1.00 80.50 102 MET A CA 1
ATOM 822 C C . MET A 1 102 ? -0.722 -3.570 -16.813 1.00 80.50 102 MET A C 1
ATOM 824 O O . MET A 1 102 ? -1.567 -3.587 -15.915 1.00 80.50 102 MET A O 1
ATOM 828 N N . LEU A 1 103 ? -1.039 -3.334 -18.088 1.00 81.12 103 LEU A N 1
ATOM 829 C CA . LEU A 1 103 ? -2.377 -2.929 -18.515 1.00 81.12 103 LEU A CA 1
ATOM 830 C C . LEU A 1 103 ? -3.421 -4.020 -18.241 1.00 81.12 103 LEU A C 1
ATOM 832 O O . LEU A 1 103 ? -4.494 -3.745 -17.701 1.00 81.12 103 LEU A O 1
ATOM 836 N N . LYS A 1 104 ? -3.093 -5.281 -18.542 1.00 82.06 104 LYS A N 1
ATOM 837 C CA . LYS A 1 104 ? -3.960 -6.436 -18.261 1.00 82.06 104 LYS A CA 1
ATOM 838 C C . LYS A 1 104 ? -4.222 -6.605 -16.765 1.00 82.06 104 LYS A C 1
ATOM 840 O O . LYS A 1 104 ? -5.344 -6.928 -16.365 1.00 82.06 104 LYS A O 1
ATOM 845 N N . SER A 1 105 ? -3.197 -6.406 -15.941 1.00 80.12 105 SER A N 1
ATOM 846 C CA . SER A 1 105 ? -3.310 -6.492 -14.483 1.00 80.12 105 SER A CA 1
ATOM 847 C C . SER A 1 105 ? -4.153 -5.350 -13.925 1.00 80.12 105 SER A C 1
ATOM 849 O O . SER A 1 105 ? -5.029 -5.598 -13.097 1.00 80.12 105 SER A O 1
ATOM 851 N N . LEU A 1 106 ? -3.952 -4.132 -14.432 1.00 84.44 106 LEU A N 1
ATOM 852 C CA . LEU A 1 106 ? -4.725 -2.950 -14.062 1.00 84.44 106 LEU A CA 1
ATOM 853 C C . LEU A 1 106 ? -6.209 -3.111 -14.415 1.00 84.44 106 LEU A C 1
ATOM 855 O O . LEU A 1 106 ? -7.067 -2.864 -13.571 1.00 84.44 106 LEU A O 1
ATOM 859 N N . TYR A 1 107 ? -6.515 -3.601 -15.619 1.00 83.00 107 TYR A N 1
ATOM 860 C CA . TYR A 1 107 ? -7.890 -3.858 -16.049 1.00 83.00 107 TYR A CA 1
ATOM 861 C C . TYR A 1 107 ? -8.598 -4.864 -15.130 1.00 83.00 107 TYR A C 1
ATOM 863 O O . TYR A 1 107 ? -9.716 -4.622 -14.682 1.00 83.00 107 TYR A O 1
ATOM 871 N N . LYS A 1 108 ? -7.935 -5.973 -14.774 1.00 81.25 108 LYS A N 1
ATOM 872 C CA . LYS A 1 108 ? -8.496 -6.951 -13.823 1.00 81.25 108 LYS A CA 1
ATOM 873 C C . LYS A 1 108 ? -8.680 -6.365 -12.424 1.00 81.25 108 LYS A C 1
ATOM 875 O O . LYS A 1 108 ? -9.699 -6.623 -11.785 1.00 81.25 108 LYS A O 1
ATOM 880 N N . LEU A 1 109 ? -7.707 -5.587 -11.953 1.00 84.94 109 LEU A N 1
ATOM 881 C CA . LEU A 1 109 ? -7.771 -4.929 -10.650 1.00 84.94 109 LEU A CA 1
ATOM 882 C C . LEU A 1 109 ? -8.908 -3.930 -10.561 1.00 84.94 109 LEU A C 1
ATOM 884 O O . LEU A 1 109 ? -9.564 -3.882 -9.530 1.00 84.94 109 LEU A O 1
ATOM 888 N N . TYR A 1 110 ? -9.163 -3.169 -11.621 1.00 80.62 110 TYR A N 1
ATOM 889 C CA . TYR A 1 110 ? -10.236 -2.184 -11.648 1.00 80.62 110 TYR A CA 1
ATOM 890 C C . TYR A 1 110 ? -11.588 -2.811 -11.276 1.00 80.62 110 TYR A C 1
ATOM 892 O O . TYR A 1 110 ? -12.248 -2.359 -10.340 1.00 80.62 110 TYR A O 1
ATOM 900 N N . PHE A 1 111 ? -11.958 -3.918 -11.927 1.00 82.50 111 PHE A N 1
ATOM 901 C CA . PHE A 1 111 ? -13.198 -4.629 -11.602 1.00 82.50 111 PHE A CA 1
ATOM 902 C C . PHE A 1 111 ? -13.174 -5.259 -10.207 1.00 82.50 111 PHE A C 1
ATOM 904 O O . PHE A 1 111 ? -14.185 -5.228 -9.506 1.00 82.50 111 PHE A O 1
ATOM 911 N N . LEU A 1 112 ? -12.026 -5.796 -9.783 1.00 85.12 112 LEU A N 1
ATOM 912 C CA . LEU A 1 112 ? -11.874 -6.400 -8.458 1.00 85.12 112 LEU A CA 1
ATOM 913 C C . LEU A 1 112 ? -12.061 -5.357 -7.347 1.00 85.12 112 LEU A C 1
ATOM 915 O O . LEU A 1 112 ? -12.796 -5.610 -6.396 1.00 85.12 112 LEU A O 1
ATOM 919 N N . ILE A 1 113 ? -11.459 -4.173 -7.494 1.00 84.00 113 ILE A N 1
ATOM 920 C CA . ILE A 1 113 ? -11.572 -3.054 -6.549 1.00 84.00 113 ILE A CA 1
ATOM 921 C C . ILE A 1 113 ? -13.017 -2.596 -6.439 1.00 84.00 113 ILE A C 1
ATOM 923 O O . ILE A 1 113 ? -13.524 -2.462 -5.328 1.00 84.00 113 ILE A O 1
ATOM 927 N N . ILE A 1 114 ? -13.693 -2.387 -7.570 1.00 80.81 114 ILE A N 1
ATOM 928 C CA . ILE A 1 114 ? -15.096 -1.966 -7.569 1.00 80.81 114 ILE A CA 1
ATOM 929 C C . ILE A 1 114 ? -15.962 -3.011 -6.863 1.00 80.81 114 ILE A C 1
ATOM 931 O O . ILE A 1 114 ? -16.730 -2.657 -5.970 1.00 80.81 114 ILE A O 1
ATOM 935 N N . GLY A 1 115 ? -15.799 -4.295 -7.194 1.00 83.25 115 GLY A N 1
ATOM 936 C CA . GLY A 1 115 ? -16.531 -5.376 -6.531 1.00 83.25 115 GLY A CA 1
ATOM 937 C C . GLY A 1 115 ? -16.267 -5.429 -5.023 1.00 83.25 115 GLY A C 1
ATOM 938 O O . GLY A 1 115 ? -17.206 -5.516 -4.233 1.00 83.25 115 GLY A O 1
ATOM 939 N N . ALA A 1 116 ? -15.003 -5.311 -4.611 1.00 86.88 116 ALA A N 1
ATOM 940 C CA . ALA A 1 116 ? -14.611 -5.320 -3.206 1.00 86.88 116 ALA A CA 1
ATOM 941 C C . ALA A 1 116 ? -15.169 -4.113 -2.435 1.00 86.88 116 ALA A C 1
ATOM 943 O O . ALA A 1 116 ? -15.657 -4.280 -1.320 1.00 86.88 116 ALA A O 1
ATOM 944 N N . LEU A 1 117 ? -15.148 -2.915 -3.028 1.00 85.69 117 LEU A N 1
ATOM 945 C CA . LEU A 1 117 ? -15.706 -1.705 -2.420 1.00 85.69 117 LEU A CA 1
ATOM 946 C C . LEU A 1 117 ? -17.229 -1.778 -2.286 1.00 85.69 117 LEU A C 1
ATOM 948 O O . LEU A 1 117 ? -17.762 -1.379 -1.254 1.00 85.69 117 LEU A O 1
ATOM 952 N N . VAL A 1 118 ? -17.930 -2.319 -3.286 1.00 85.00 118 VAL A N 1
ATOM 953 C CA . VAL A 1 118 ? -19.385 -2.529 -3.215 1.00 85.00 118 VAL A CA 1
ATOM 954 C C . VAL A 1 118 ? -19.732 -3.526 -2.108 1.00 85.00 118 VAL A C 1
ATOM 956 O O . VAL A 1 118 ? -20.597 -3.244 -1.279 1.00 85.00 118 VAL A O 1
ATOM 959 N N . LEU A 1 119 ? -19.030 -4.662 -2.041 1.00 86.81 119 LEU A N 1
ATOM 960 C CA . LEU A 1 119 ? -19.215 -5.643 -0.966 1.00 86.81 119 LEU A CA 1
ATOM 961 C C . LEU A 1 119 ? -18.916 -5.043 0.411 1.00 86.81 119 LEU A C 1
ATOM 963 O O . LEU A 1 119 ? -19.671 -5.271 1.357 1.00 86.81 119 LEU A O 1
ATOM 967 N N . LEU A 1 120 ? -17.855 -4.239 0.516 1.00 88.12 120 LEU A N 1
ATOM 968 C CA . LEU A 1 120 ? -17.520 -3.525 1.740 1.00 88.12 120 LEU A CA 1
ATOM 969 C C . LEU A 1 120 ? -18.640 -2.562 2.145 1.00 88.12 120 LEU A C 1
ATOM 971 O O . LEU A 1 120 ? -19.040 -2.560 3.306 1.00 88.12 120 LEU A O 1
ATOM 975 N N . ALA A 1 121 ? -19.172 -1.775 1.208 1.00 81.88 121 ALA A N 1
ATOM 976 C CA . ALA A 1 121 ? -20.249 -0.827 1.476 1.00 81.88 121 ALA A CA 1
ATOM 977 C C . ALA A 1 121 ? -21.502 -1.530 2.019 1.00 81.88 121 ALA A C 1
ATOM 979 O O . ALA A 1 121 ? -22.060 -1.092 3.026 1.00 81.88 121 ALA A O 1
ATOM 980 N N . PHE A 1 122 ? -21.898 -2.662 1.425 1.00 83.00 122 PHE A N 1
ATOM 981 C CA . PHE A 1 122 ? -22.990 -3.478 1.960 1.00 83.00 122 PHE A CA 1
ATOM 982 C C . PHE A 1 122 ? -22.669 -4.026 3.354 1.00 83.00 122 PHE A C 1
ATOM 984 O O . PHE A 1 122 ? -23.500 -3.919 4.256 1.00 83.00 122 PHE A O 1
ATOM 991 N N . GLY A 1 123 ? -21.464 -4.563 3.562 1.00 82.62 123 GLY A N 1
ATOM 992 C CA . GLY A 1 123 ? -21.032 -5.066 4.868 1.00 82.62 123 GLY A CA 1
ATOM 993 C C . GLY A 1 123 ? -21.084 -3.996 5.961 1.00 82.62 123 GLY A C 1
ATOM 994 O O . GLY A 1 123 ? -21.599 -4.249 7.050 1.00 82.62 123 GLY A O 1
ATOM 995 N N . LEU A 1 124 ? -20.626 -2.780 5.657 1.00 83.00 124 LEU A N 1
ATOM 996 C CA . LEU A 1 124 ? -20.667 -1.637 6.570 1.00 83.00 124 LEU A CA 1
ATOM 997 C C . LEU A 1 124 ? -22.090 -1.155 6.840 1.00 83.00 124 LEU A C 1
ATOM 999 O O . LEU A 1 124 ? -22.395 -0.822 7.983 1.00 83.00 124 LEU A O 1
ATOM 1003 N N . MET A 1 125 ? -22.962 -1.153 5.828 1.00 77.50 125 MET A N 1
ATOM 1004 C CA . MET A 1 125 ? -24.378 -0.819 5.992 1.00 77.50 125 MET A CA 1
ATOM 1005 C C . MET A 1 125 ? -25.045 -1.756 7.004 1.00 77.50 125 MET A C 1
ATOM 1007 O O . MET A 1 125 ? -25.646 -1.285 7.971 1.00 77.50 125 MET A O 1
ATOM 1011 N N . TYR A 1 126 ? -24.888 -3.073 6.826 1.00 80.31 126 TYR A N 1
ATOM 1012 C CA . TYR A 1 126 ? -25.428 -4.060 7.763 1.00 80.31 126 TYR A CA 1
ATOM 1013 C C . TYR A 1 126 ? -24.800 -3.908 9.148 1.00 80.31 126 TYR A C 1
ATOM 1015 O O . TYR A 1 126 ? -25.518 -3.797 10.138 1.00 80.31 126 TYR A O 1
ATOM 1023 N N . TYR A 1 127 ? -23.471 -3.834 9.231 1.00 80.19 127 TYR A N 1
ATOM 1024 C CA . TYR A 1 127 ? -22.773 -3.723 10.511 1.00 80.19 127 TYR A CA 1
ATOM 1025 C C . TYR A 1 127 ? -23.187 -2.466 11.297 1.00 80.19 127 TYR A C 1
ATOM 1027 O O . TYR A 1 127 ? -23.449 -2.544 12.501 1.00 80.19 127 TYR A O 1
ATOM 1035 N N . SER A 1 128 ? -23.298 -1.319 10.621 1.00 80.12 128 SER A N 1
ATOM 1036 C CA . SER A 1 128 ? -23.723 -0.051 11.220 1.00 80.12 128 SER A CA 1
ATOM 1037 C C . SER A 1 128 ? -25.155 -0.108 11.749 1.00 80.12 128 SER A C 1
ATOM 1039 O O . SER A 1 128 ? -25.426 0.484 12.791 1.00 80.12 128 SER A O 1
ATOM 1041 N N . ALA A 1 129 ? -26.059 -0.820 11.068 1.00 77.00 129 ALA A N 1
ATOM 1042 C CA . ALA A 1 129 ? -27.450 -0.954 11.494 1.00 77.00 129 ALA A CA 1
ATOM 1043 C C . ALA A 1 129 ? -27.590 -1.719 12.823 1.00 77.00 129 ALA A C 1
ATOM 1045 O O . ALA A 1 129 ? -28.477 -1.408 13.613 1.00 77.00 129 ALA A O 1
ATOM 1046 N N . PHE A 1 130 ? -26.702 -2.683 13.094 1.00 75.12 130 PHE A N 1
ATOM 1047 C CA . PHE A 1 130 ? -26.746 -3.490 14.321 1.00 75.12 130 PHE A CA 1
ATOM 1048 C C . PHE A 1 130 ? -25.950 -2.905 15.491 1.00 75.12 130 PHE A C 1
ATOM 1050 O O . PHE A 1 130 ? -26.316 -3.123 16.642 1.00 75.12 130 PHE A O 1
ATOM 1057 N N . THR A 1 131 ? -24.851 -2.197 15.225 1.00 76.00 131 THR A N 1
ATOM 1058 C CA . THR A 1 131 ? -23.891 -1.794 16.275 1.00 76.00 131 THR A CA 1
ATOM 1059 C C . THR A 1 131 ? -23.773 -0.286 16.476 1.00 76.00 131 THR A C 1
ATOM 1061 O O . THR A 1 131 ? -23.152 0.149 17.444 1.00 76.00 131 THR A O 1
ATOM 1064 N N . GLY A 1 132 ? -24.321 0.525 15.564 1.00 66.25 132 GLY A N 1
ATOM 1065 C CA . GLY A 1 132 ? -24.240 1.987 15.613 1.00 66.25 132 GLY A CA 1
ATOM 1066 C C . GLY A 1 132 ? -22.833 2.572 15.429 1.00 66.25 132 GLY A C 1
ATOM 1067 O O . GLY A 1 132 ? -22.686 3.790 15.470 1.00 66.25 132 GLY A O 1
ATOM 1068 N N . ASN A 1 133 ? -21.797 1.747 15.218 1.00 66.25 133 ASN A N 1
ATOM 1069 C CA . ASN A 1 133 ? -20.405 2.191 15.156 1.00 66.25 133 ASN A CA 1
ATOM 1070 C C . ASN A 1 133 ? -19.697 1.604 13.923 1.00 66.25 133 ASN A C 1
ATOM 1072 O O . ASN A 1 133 ? -19.371 0.418 13.870 1.00 66.25 133 ASN A O 1
ATOM 1076 N N . SER A 1 134 ? -19.483 2.428 12.896 1.00 68.81 134 SER A N 1
ATOM 1077 C CA . SER A 1 134 ? -19.055 1.981 11.558 1.00 68.81 134 SER A CA 1
ATOM 1078 C C . SER A 1 134 ? -17.624 2.375 11.183 1.00 68.81 134 SER A C 1
ATOM 1080 O O . SER A 1 134 ? -17.046 1.801 10.257 1.00 68.81 134 SER A O 1
ATOM 1082 N N . GLN A 1 135 ? -17.013 3.318 11.903 1.00 72.06 135 GLN A N 1
ATOM 1083 C CA . GLN A 1 135 ? -15.764 3.951 11.474 1.00 72.06 135 GLN A CA 1
ATOM 1084 C C . GLN A 1 135 ? -14.552 3.010 11.561 1.00 72.06 135 GLN A C 1
ATOM 1086 O O . GLN A 1 135 ? -13.784 2.911 10.605 1.00 72.06 135 GLN A O 1
ATOM 1091 N N . LEU A 1 136 ? -14.415 2.255 12.656 1.00 76.25 136 LEU A N 1
ATOM 1092 C CA . LEU A 1 136 ? -13.309 1.306 12.831 1.00 76.25 136 LEU A CA 1
ATOM 1093 C C . LEU A 1 136 ? -13.352 0.179 11.787 1.00 76.25 136 LEU A C 1
ATOM 1095 O O . LEU A 1 136 ? -12.343 -0.122 11.152 1.00 76.25 136 LEU A O 1
ATOM 1099 N N . ASN A 1 137 ? -14.529 -0.406 11.558 1.00 76.06 137 ASN A N 1
ATOM 1100 C CA . ASN A 1 137 ? -14.687 -1.486 10.581 1.00 76.06 137 ASN A CA 1
ATOM 1101 C C . ASN A 1 137 ? -14.487 -1.005 9.144 1.00 76.06 137 ASN A C 1
ATOM 1103 O O . ASN A 1 137 ? -13.955 -1.746 8.319 1.00 76.06 137 ASN A O 1
ATOM 1107 N N . SER A 1 138 ? -14.831 0.254 8.859 1.00 80.38 138 SER A N 1
ATOM 1108 C CA . SER A 1 138 ? -14.536 0.878 7.566 1.00 80.38 138 SER A CA 1
ATOM 1109 C C . SER A 1 138 ? -13.032 0.991 7.338 1.00 80.38 138 SER A C 1
ATOM 1111 O O . SER A 1 138 ? -12.548 0.620 6.272 1.00 80.38 138 SER A O 1
ATOM 1113 N N . ILE A 1 139 ? -12.276 1.439 8.347 1.00 79.81 139 ILE A N 1
ATOM 1114 C CA . ILE A 1 139 ? -10.812 1.566 8.264 1.00 79.81 139 ILE A CA 1
ATOM 1115 C C . ILE A 1 139 ? -10.154 0.200 8.044 1.00 79.81 139 ILE A C 1
ATOM 1117 O O . ILE A 1 139 ? -9.307 0.066 7.160 1.00 79.81 139 ILE A O 1
ATOM 1121 N N . ILE A 1 140 ? -10.568 -0.826 8.794 1.00 81.62 140 ILE A N 1
ATOM 1122 C CA . ILE A 1 140 ? -10.048 -2.195 8.638 1.00 81.62 140 ILE A CA 1
ATOM 1123 C C . ILE A 1 140 ? -10.369 -2.739 7.241 1.00 81.62 140 ILE A C 1
ATOM 1125 O O . ILE A 1 140 ? -9.504 -3.309 6.571 1.00 81.62 140 ILE A O 1
ATOM 1129 N N . GLY A 1 141 ? -11.601 -2.542 6.775 1.00 82.62 141 GLY A N 1
ATOM 1130 C CA . GLY A 1 141 ? -12.046 -3.030 5.477 1.00 82.62 141 GLY A CA 1
ATOM 1131 C C . GLY A 1 141 ? -11.347 -2.355 4.297 1.00 82.62 141 GLY A C 1
ATOM 1132 O O . GLY A 1 141 ? -10.819 -3.044 3.424 1.00 82.62 141 GLY A O 1
ATOM 1133 N N . ILE A 1 142 ? -11.258 -1.022 4.301 1.00 85.44 142 ILE A N 1
ATOM 1134 C CA . ILE A 1 142 ? -10.509 -0.258 3.289 1.00 85.44 142 ILE A CA 1
ATOM 1135 C C . ILE A 1 142 ? -9.030 -0.653 3.320 1.00 85.44 142 ILE A C 1
ATOM 1137 O O . ILE A 1 142 ? -8.432 -0.88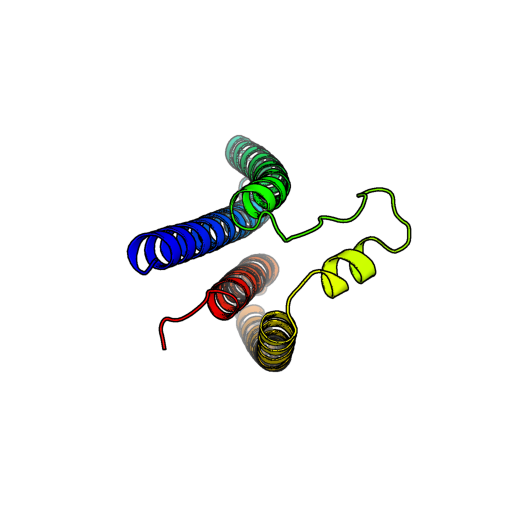3 2.269 1.00 85.44 142 ILE A O 1
ATOM 1141 N N . GLY A 1 143 ? -8.451 -0.797 4.514 1.00 81.81 143 GLY A N 1
ATOM 1142 C CA . GLY A 1 143 ? -7.084 -1.273 4.694 1.00 81.81 143 GLY A CA 1
ATOM 1143 C C . GLY A 1 143 ? -6.839 -2.648 4.072 1.00 81.81 143 GLY A C 1
ATOM 1144 O O . GLY A 1 143 ? -5.852 -2.855 3.367 1.00 81.81 143 GLY A O 1
ATOM 1145 N N . THR A 1 144 ? -7.770 -3.578 4.270 1.00 83.38 144 THR A N 1
ATOM 1146 C CA . THR A 1 144 ? -7.690 -4.930 3.702 1.00 83.38 144 THR A CA 1
ATOM 1147 C C . THR A 1 144 ? -7.738 -4.896 2.176 1.00 83.38 144 THR A C 1
ATOM 1149 O O . THR A 1 144 ? -6.931 -5.558 1.522 1.00 83.38 144 THR A O 1
ATOM 1152 N N . ILE A 1 145 ? -8.630 -4.085 1.595 1.00 87.25 145 ILE A N 1
ATOM 1153 C CA . ILE A 1 145 ? -8.696 -3.887 0.139 1.00 87.25 145 ILE A CA 1
ATOM 1154 C C . ILE A 1 145 ? -7.380 -3.299 -0.373 1.00 87.25 145 ILE A C 1
ATOM 1156 O O . ILE A 1 145 ? -6.829 -3.803 -1.348 1.00 87.25 145 ILE A O 1
ATOM 1160 N N . LEU A 1 146 ? -6.843 -2.281 0.299 1.00 81.44 146 LEU A N 1
ATOM 1161 C CA . LEU A 1 146 ? -5.585 -1.637 -0.073 1.00 81.44 146 LEU A CA 1
ATOM 1162 C C . LEU A 1 146 ? -4.414 -2.634 -0.078 1.00 81.44 146 LEU A C 1
ATOM 1164 O O . LEU A 1 146 ? -3.673 -2.698 -1.061 1.00 81.44 146 LEU A O 1
ATOM 1168 N N . LEU A 1 147 ? -4.299 -3.472 0.957 1.00 81.94 147 LEU A N 1
ATOM 1169 C CA . LEU A 1 147 ? -3.293 -4.535 1.024 1.00 81.94 147 LEU A CA 1
ATOM 1170 C C . LEU A 1 147 ? -3.470 -5.545 -0.117 1.00 81.94 147 LEU A C 1
ATOM 1172 O O . LEU A 1 147 ? -2.494 -5.922 -0.774 1.00 81.94 147 LEU A O 1
ATOM 1176 N N . PHE A 1 148 ? -4.710 -5.962 -0.383 1.00 83.25 148 PHE A N 1
ATOM 1177 C CA . PHE A 1 148 ? -5.014 -6.935 -1.430 1.00 83.25 148 PHE A CA 1
ATOM 1178 C C . PHE A 1 148 ? -4.668 -6.397 -2.822 1.00 83.25 148 PHE A C 1
ATOM 1180 O O . PHE A 1 148 ? -4.040 -7.096 -3.615 1.00 83.25 148 PHE A O 1
ATOM 1187 N N . VAL A 1 149 ? -5.007 -5.138 -3.101 1.00 82.75 149 VAL A N 1
ATOM 1188 C CA . VAL A 1 149 ? -4.708 -4.461 -4.369 1.00 82.75 149 VAL A CA 1
ATOM 1189 C C . VAL A 1 149 ? -3.207 -4.343 -4.589 1.00 82.75 149 VAL A C 1
ATOM 1191 O O . VAL A 1 149 ? -2.715 -4.754 -5.641 1.00 82.75 149 VAL A O 1
ATOM 1194 N N . GLN A 1 150 ? -2.468 -3.834 -3.599 1.00 76.94 150 GLN A N 1
ATOM 1195 C CA . GLN A 1 150 ? -1.019 -3.664 -3.719 1.00 76.94 150 GLN A CA 1
ATOM 1196 C C . GLN A 1 150 ? -0.304 -5.004 -3.928 1.00 76.94 150 GLN A C 1
ATOM 1198 O O . GLN A 1 150 ? 0.593 -5.113 -4.770 1.00 76.94 150 GLN A O 1
ATOM 1203 N N . THR A 1 151 ? -0.744 -6.041 -3.212 1.00 77.12 151 THR A N 1
ATOM 1204 C CA . THR A 1 151 ? -0.177 -7.390 -3.310 1.00 77.12 151 THR A CA 1
ATOM 1205 C C . THR A 1 151 ? -0.514 -8.033 -4.654 1.00 77.12 151 THR A C 1
ATOM 1207 O O . THR A 1 151 ? 0.380 -8.527 -5.341 1.00 77.12 151 THR A O 1
ATOM 1210 N N . TYR A 1 152 ? -1.781 -7.992 -5.075 1.00 80.44 152 TYR A N 1
ATOM 1211 C CA . TYR A 1 152 ? -2.226 -8.590 -6.334 1.00 80.44 152 TYR A CA 1
ATOM 1212 C C . TYR A 1 152 ? -1.576 -7.918 -7.546 1.00 80.44 152 TYR A C 1
ATOM 1214 O O . TYR A 1 152 ? -1.138 -8.618 -8.464 1.00 80.44 152 TYR A O 1
ATOM 1222 N N . TYR A 1 153 ? -1.470 -6.583 -7.549 1.00 77.31 153 TYR A N 1
ATOM 1223 C CA . TYR A 1 153 ? -0.788 -5.853 -8.619 1.00 77.31 153 TYR A CA 1
ATOM 1224 C C . TYR A 1 153 ? 0.670 -6.290 -8.728 1.00 77.31 153 TYR A C 1
ATOM 1226 O O . TYR A 1 153 ? 1.099 -6.774 -9.771 1.00 77.31 153 TYR A O 1
ATOM 1234 N N . SER A 1 154 ? 1.401 -6.230 -7.616 1.00 73.75 154 SER A N 1
ATOM 1235 C CA . SER A 1 154 ? 2.829 -6.544 -7.584 1.00 73.75 154 SER A CA 1
ATOM 1236 C C . SER A 1 154 ? 3.124 -8.019 -7.912 1.00 73.75 154 SER A C 1
ATOM 1238 O O . SER A 1 154 ? 4.118 -8.320 -8.568 1.00 73.75 154 SER A O 1
ATOM 1240 N N . ILE A 1 155 ? 2.244 -8.954 -7.526 1.00 73.38 155 ILE A N 1
ATOM 1241 C CA . ILE A 1 155 ? 2.343 -10.370 -7.924 1.00 73.38 155 ILE A CA 1
ATOM 1242 C C . ILE A 1 155 ? 2.060 -10.556 -9.416 1.00 73.38 155 ILE A C 1
ATOM 1244 O O . ILE A 1 155 ? 2.710 -11.380 -10.057 1.00 73.38 155 ILE A O 1
ATOM 1248 N N . SER A 1 156 ? 1.094 -9.825 -9.973 1.00 73.75 156 SER A N 1
ATOM 1249 C CA . SER A 1 156 ? 0.725 -9.963 -11.386 1.00 73.75 156 SER A CA 1
ATOM 1250 C C . SER A 1 156 ? 1.810 -9.440 -12.329 1.00 73.75 156 SER A C 1
ATOM 1252 O O . SER A 1 156 ? 1.923 -9.940 -13.445 1.00 73.75 156 SER A O 1
ATOM 1254 N N . LEU A 1 157 ? 2.631 -8.496 -11.858 1.00 68.75 157 LEU A N 1
ATOM 1255 C CA . LEU A 1 157 ? 3.817 -7.996 -12.562 1.00 68.75 157 LEU A CA 1
ATOM 1256 C C . LEU A 1 157 ? 5.028 -8.928 -12.464 1.00 68.75 157 LEU A C 1
ATOM 1258 O O . LEU A 1 157 ? 5.966 -8.798 -13.241 1.00 68.75 157 LEU A O 1
ATOM 1262 N N . LYS A 1 158 ? 5.034 -9.871 -11.518 1.00 68.50 158 LYS A N 1
ATOM 1263 C CA . LYS A 1 158 ? 6.168 -10.772 -11.326 1.00 68.50 158 LYS A CA 1
ATOM 1264 C C . LYS A 1 158 ? 6.271 -11.741 -12.514 1.00 68.50 158 LYS A C 1
ATOM 1266 O O . LYS A 1 158 ? 5.302 -12.471 -12.763 1.00 68.50 158 LYS A O 1
ATOM 1271 N N . PRO A 1 159 ? 7.426 -11.824 -13.201 1.00 61.81 159 PRO A N 1
ATOM 1272 C CA . PRO A 1 159 ? 7.587 -12.730 -14.329 1.00 61.81 159 PRO A CA 1
ATOM 1273 C C . PRO A 1 159 ? 7.390 -14.180 -13.871 1.00 61.81 159 PRO A C 1
ATOM 1275 O O . PRO A 1 159 ? 7.938 -14.631 -12.856 1.00 61.81 159 PRO A O 1
ATOM 1278 N N . LYS A 1 160 ? 6.547 -14.913 -14.602 1.00 57.16 160 LYS A N 1
ATOM 1279 C CA . LYS A 1 160 ? 6.314 -16.347 -14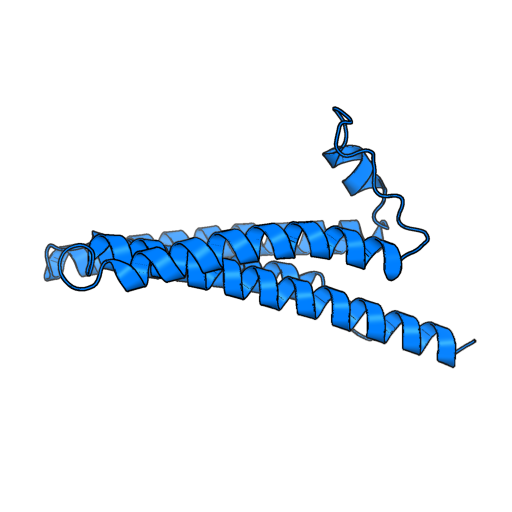.397 1.00 57.16 160 LYS A CA 1
ATOM 1280 C C . LYS A 1 160 ? 7.208 -17.101 -15.376 1.00 57.16 160 LYS A C 1
ATOM 1282 O O . LYS A 1 160 ? 7.217 -16.752 -16.550 1.00 57.16 160 LYS A O 1
ATOM 1287 N N . ARG A 1 161 ? 7.932 -18.130 -14.908 1.00 38.72 161 ARG A N 1
ATOM 1288 C CA . ARG A 1 161 ? 8.535 -19.105 -15.833 1.00 38.72 161 ARG A CA 1
ATOM 1289 C C . ARG A 1 161 ? 7.388 -19.730 -16.629 1.00 38.72 161 ARG A C 1
ATOM 1291 O O . ARG A 1 161 ? 6.480 -20.286 -16.007 1.00 38.72 161 ARG A O 1
ATOM 1298 N N . ILE A 1 162 ? 7.419 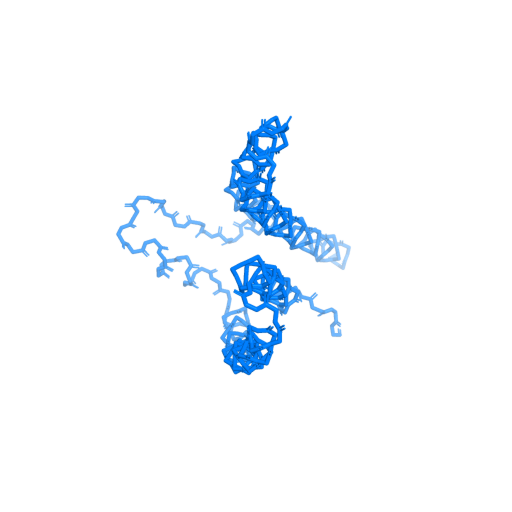-19.548 -17.946 1.00 39.38 162 ILE A N 1
ATOM 1299 C CA . ILE A 1 162 ? 6.626 -20.311 -18.915 1.00 39.38 162 ILE A CA 1
ATOM 1300 C C . ILE A 1 162 ? 7.459 -21.530 -19.291 1.00 39.38 162 ILE A C 1
ATOM 1302 O O . ILE A 1 162 ? 8.680 -21.343 -19.495 1.00 39.38 162 ILE A O 1
#

pLDDT: mean 75.57, std 9.41, range [38.72, 89.81]

Radius of gyration: 19.44 Å; Cα contacts (8 Å, |Δi|>4): 122; chains: 1; bounding box: 52×38×51 Å

Foldseek 3Di:
DVVVVVVLLVLLLVLLVQLLVLQLQLLVLVLQLVLCVVPPCVPCVVSNVVSVVSNVVSVVSNVVSVVSVCVSCVQQDQDDPPDPCNVVSNLVSDDPVLNVLLVVLVVVLVVVLVVLVVVLVVVLVVVCVVPVDRDSSNSVSVSVSSSVSSNSSSVSSRDDDD

Secondary structure (DSSP, 8-state):
-HHHHHHHHHHHHHHHHHHHHHHHHHHHHHHHHHHHHHHSTTT-HHHHHHHHHHHHHHHHHHHHHHHHHHHH-TT--PPPTT-TTHHHHHHHTS-HHHHHHHHHHHHHHHHHHHHHHHHHHHHHHHHHHHHS--HHHHHHHHHHHHHHHHHHHHHHTSPPP-

Solvent-accessible surface area (backbone atoms only — not comparable to full-atom values): 8781 Å² total; per-residue (Å²): 110,71,68,59,57,53,51,48,53,53,49,47,55,46,53,49,49,51,52,39,53,38,51,46,48,28,40,52,20,48,41,45,23,57,51,25,56,72,75,26,49,91,83,46,44,65,57,22,49,52,20,47,52,49,28,53,52,26,53,53,50,52,60,50,48,60,58,52,49,43,73,69,34,78,85,47,61,77,49,57,92,84,44,95,53,30,72,57,46,46,56,66,51,47,52,71,69,56,51,50,42,50,52,56,44,49,57,56,44,52,57,49,51,53,52,51,51,52,53,47,51,53,52,45,53,56,48,27,73,77,66,76,65,46,68,68,62,46,52,54,50,55,39,51,50,52,39,50,50,56,46,52,50,45,55,59,65,46,86,71,92,127

Mean predicted aligned error: 9.92 Å